Protein AF-A0A3M8CCP7-F1 (afdb_monomer_lite)

Sequence (89 aa):
MIGLGYGSVFPSFQAIAIKSAPNERRGLATGTYFLLLDTGMGVGSFVLGMIASAMNYSFMYVVSYYTLHHRRAVIRKKREGLQVLNQQG

Organism: NCBI:txid173959

Foldseek 3Di:
DCCPVVVVVVVVVLVVQLVVDDPVCSVVSNVVVVVCVVVCVVVVVVVVVVVCVVCVVVVVVVCVVVVVVVVVVVVVVVVVVVVVVVVVD

InterPro domains:
  IPR020846 Major facilitator superfamily domain [PS50850] (1-89)
  IPR036259 MFS transporter superfamily [G3DSA:1.20.1250.20] (1-68)
  IPR036259 MFS transporter superfamily [SSF103473] (2-64)
  IPR052714 Major Facilitator Superfamily Exporter [PTHR23531] (1-65)

Radius of gyration: 28.1 Å; chains: 1; bounding box: 53×24×79 Å

Structure (mmCIF, N/CA/C/O backbone):
data_AF-A0A3M8CCP7-F1
#
_entry.id   AF-A0A3M8CCP7-F1
#
loop_
_atom_site.group_PDB
_atom_site.id
_atom_site.type_symbol
_atom_site.label_atom_id
_atom_site.label_alt_id
_atom_site.label_comp_id
_atom_site.label_asym_id
_atom_site.label_entity_id
_atom_site.label_seq_id
_atom_site.pdbx_PDB_ins_code
_atom_site.Cartn_x
_atom_site.Cartn_y
_atom_site.Cartn_z
_atom_site.occupancy
_atom_site.B_iso_or_equiv
_atom_site.auth_seq_id
_atom_site.auth_comp_id
_atom_site.auth_asym_id
_atom_site.auth_atom_id
_atom_site.pdbx_PDB_model_num
ATOM 1 N N . MET A 1 1 ? -4.887 12.556 -6.016 1.00 44.56 1 MET A N 1
ATOM 2 C CA . MET A 1 1 ? -6.251 12.220 -5.552 1.00 44.56 1 MET A CA 1
ATOM 3 C C . MET A 1 1 ? -6.219 10.957 -4.697 1.00 44.56 1 MET A C 1
ATOM 5 O O . MET A 1 1 ? -6.669 9.911 -5.130 1.00 44.56 1 MET A O 1
ATOM 9 N N . ILE A 1 2 ? -5.639 11.046 -3.497 1.00 64.19 2 ILE A N 1
ATOM 10 C CA . ILE A 1 2 ? -5.660 9.963 -2.491 1.00 64.19 2 ILE A CA 1
ATOM 11 C C . ILE A 1 2 ? -6.459 10.414 -1.253 1.00 64.19 2 ILE A C 1
ATOM 13 O O . ILE A 1 2 ? -7.123 9.603 -0.621 1.00 64.19 2 ILE A O 1
ATOM 17 N N . GLY A 1 3 ? -6.500 11.723 -0.966 1.00 66.06 3 GLY A N 1
ATOM 18 C CA . GLY A 1 3 ? -7.119 12.272 0.247 1.00 66.06 3 GLY A CA 1
ATOM 19 C C . GLY A 1 3 ? -8.628 12.051 0.399 1.00 66.06 3 GLY A C 1
ATOM 20 O O . GLY A 1 3 ? -9.065 11.718 1.493 1.00 66.06 3 GLY A O 1
ATOM 21 N N . LEU A 1 4 ? -9.428 12.182 -0.668 1.00 71.56 4 LEU A N 1
ATOM 22 C CA . LEU A 1 4 ? -10.890 12.042 -0.554 1.00 71.56 4 LEU A CA 1
ATOM 23 C C . LEU A 1 4 ? -11.329 10.579 -0.398 1.00 71.56 4 LEU A C 1
ATOM 25 O O . LEU A 1 4 ? -12.105 10.260 0.493 1.00 71.56 4 LEU A O 1
ATOM 29 N N . GLY A 1 5 ? -10.794 9.673 -1.219 1.00 74.38 5 GLY A N 1
ATOM 30 C CA . GLY A 1 5 ? -11.142 8.251 -1.139 1.00 74.38 5 GLY A CA 1
ATOM 31 C C . GLY A 1 5 ? -10.607 7.591 0.132 1.00 74.38 5 GLY A C 1
ATOM 32 O O . GLY A 1 5 ? -11.352 6.946 0.861 1.00 74.38 5 GLY A O 1
ATOM 33 N N . TYR A 1 6 ? -9.328 7.797 0.444 1.00 75.38 6 TYR A N 1
ATOM 34 C CA . TYR A 1 6 ? -8.703 7.157 1.602 1.00 75.38 6 TYR A CA 1
ATOM 35 C C . TYR A 1 6 ? -9.233 7.726 2.930 1.00 75.38 6 TYR A C 1
ATOM 37 O O . TYR A 1 6 ? -9.481 6.976 3.873 1.00 75.38 6 TYR A O 1
ATOM 45 N N . GLY A 1 7 ? -9.488 9.040 2.976 1.00 74.56 7 GLY A N 1
ATOM 46 C CA . GLY A 1 7 ? -10.014 9.730 4.153 1.00 74.56 7 GLY A CA 1
ATOM 47 C C . GLY A 1 7 ? -11.471 9.404 4.483 1.00 74.56 7 GLY A C 1
ATOM 48 O O . GLY A 1 7 ? -11.834 9.449 5.651 1.00 74.56 7 GLY A O 1
ATOM 49 N N . SER A 1 8 ? -12.306 9.040 3.502 1.00 79.00 8 SER A N 1
ATOM 50 C CA . SER A 1 8 ? -13.695 8.618 3.758 1.00 79.00 8 SER A CA 1
ATOM 51 C C . SER A 1 8 ? -13.812 7.127 4.071 1.00 79.00 8 SER A C 1
ATOM 53 O O . SER A 1 8 ? -14.632 6.725 4.896 1.00 79.00 8 SER A O 1
ATOM 55 N N . VAL A 1 9 ? -12.987 6.293 3.438 1.00 82.56 9 VAL A N 1
ATOM 56 C CA . VAL A 1 9 ? -13.063 4.833 3.570 1.00 82.56 9 VAL A CA 1
ATOM 57 C C . VAL A 1 9 ? -12.549 4.364 4.934 1.00 82.56 9 VAL A C 1
ATOM 59 O O . VAL A 1 9 ? -13.196 3.541 5.579 1.00 82.56 9 VAL A O 1
ATOM 62 N N . PHE A 1 10 ? -11.444 4.935 5.419 1.00 82.12 10 PHE A N 1
ATOM 63 C CA . PHE A 1 10 ? -10.841 4.556 6.700 1.00 82.12 10 PHE A CA 1
ATOM 64 C C . PHE A 1 10 ? -11.778 4.729 7.922 1.00 82.12 10 PHE A C 1
ATOM 66 O O . PHE A 1 10 ? -12.017 3.743 8.625 1.00 82.12 10 PHE A O 1
ATOM 73 N N . PRO A 1 11 ? -12.390 5.907 8.171 1.00 81.81 11 PRO A N 1
ATOM 74 C CA . PRO A 1 11 ? -13.338 6.075 9.274 1.00 81.81 11 PRO A CA 1
ATOM 75 C C . PRO A 1 11 ? -14.648 5.307 9.053 1.00 81.81 11 PRO A C 1
ATOM 77 O O . PRO A 1 11 ? -15.270 4.884 10.025 1.00 81.81 11 PRO A O 1
ATOM 80 N N . SER A 1 12 ? -15.062 5.075 7.800 1.00 83.31 12 SER A N 1
ATOM 81 C CA . SER A 1 12 ? -16.246 4.254 7.506 1.00 83.31 12 SER A CA 1
ATOM 82 C C . SER A 1 12 ? -16.040 2.802 7.942 1.00 83.31 12 SER A C 1
ATOM 84 O O . SER A 1 12 ? -16.904 2.236 8.610 1.00 83.31 12 SER A O 1
ATOM 86 N N . PHE A 1 13 ? -14.879 2.209 7.643 1.00 82.56 13 PHE A N 1
ATOM 87 C CA . PHE A 1 13 ? -14.538 0.863 8.109 1.00 82.56 13 PHE A CA 1
ATOM 88 C C . PHE A 1 13 ? -14.412 0.787 9.630 1.00 82.56 13 PHE A C 1
ATOM 90 O O . PHE A 1 13 ? -14.963 -0.131 10.239 1.00 82.56 13 PHE A O 1
ATOM 97 N N . GLN A 1 14 ? -13.764 1.774 10.252 1.00 84.19 14 GLN A N 1
ATOM 98 C CA . GLN A 1 14 ? -13.674 1.852 11.709 1.00 84.19 14 GLN A CA 1
ATOM 99 C C . GLN A 1 14 ? -15.070 1.935 12.355 1.00 84.19 14 GLN A C 1
ATOM 101 O O . GLN A 1 14 ? -15.354 1.228 13.323 1.00 84.19 14 GLN A O 1
ATOM 106 N N . ALA A 1 15 ? -15.976 2.741 11.794 1.00 83.94 15 ALA A N 1
ATOM 107 C CA . ALA A 1 15 ? -17.348 2.872 12.278 1.00 83.94 15 ALA A CA 1
ATOM 108 C C . ALA A 1 15 ? -18.157 1.576 12.119 1.00 83.94 15 ALA A C 1
ATOM 110 O O . ALA A 1 15 ? -18.918 1.233 13.021 1.00 83.94 15 ALA A O 1
ATOM 111 N N . ILE A 1 16 ? -17.985 0.842 11.014 1.00 84.19 16 ILE A N 1
ATOM 112 C CA . ILE A 1 16 ? -18.613 -0.473 10.799 1.00 84.19 16 ILE A CA 1
ATOM 113 C C . ILE A 1 16 ? -18.106 -1.483 11.836 1.00 84.19 16 ILE A C 1
ATOM 115 O O . ILE A 1 16 ? -18.918 -2.160 12.465 1.00 84.19 16 ILE A O 1
ATOM 119 N N . ALA A 1 17 ? -16.792 -1.538 12.075 1.00 81.88 17 ALA A N 1
ATOM 120 C CA . ALA A 1 17 ? -16.195 -2.429 13.069 1.00 81.88 17 ALA A CA 1
ATOM 121 C C . ALA A 1 17 ? -16.717 -2.142 14.490 1.00 81.88 17 ALA A C 1
ATOM 123 O O . ALA A 1 17 ? -17.067 -3.064 15.225 1.00 81.88 17 ALA A O 1
ATOM 124 N N . ILE A 1 18 ? -16.850 -0.863 14.855 1.00 82.12 18 ILE A N 1
ATOM 125 C CA . ILE A 1 18 ? -17.389 -0.445 16.157 1.00 82.12 18 ILE A CA 1
ATOM 126 C C . ILE A 1 18 ? -18.904 -0.687 16.250 1.00 82.12 18 ILE A C 1
ATOM 128 O O . ILE A 1 18 ? -19.388 -1.104 17.303 1.00 82.12 18 ILE A O 1
ATOM 132 N N . LYS A 1 19 ? -19.669 -0.452 15.172 1.00 81.25 19 LYS A N 1
ATOM 133 C CA . LYS A 1 19 ? -21.122 -0.716 15.128 1.00 81.25 19 LYS A CA 1
ATOM 134 C C . LYS A 1 19 ? -21.459 -2.203 15.174 1.00 81.25 19 LYS A C 1
ATOM 136 O O . LYS A 1 19 ? -22.514 -2.550 15.691 1.00 81.25 19 LYS A O 1
ATOM 141 N N . SER A 1 20 ? -20.593 -3.061 14.640 1.00 79.00 20 SER A N 1
ATOM 142 C CA . SER A 1 20 ? -20.792 -4.513 14.642 1.00 79.00 20 SER A CA 1
ATOM 143 C C . SER A 1 20 ? -20.588 -5.147 16.025 1.00 79.00 20 SER A C 1
ATOM 145 O O . SER A 1 20 ? -20.879 -6.331 16.192 1.00 79.00 20 SER A O 1
ATOM 147 N N . ALA A 1 21 ? -20.089 -4.393 17.009 1.00 74.94 21 ALA A N 1
ATOM 148 C CA . ALA A 1 21 ? -19.828 -4.881 18.355 1.00 74.94 21 ALA A CA 1
ATOM 149 C C . ALA A 1 21 ? -20.853 -4.356 19.383 1.00 74.94 21 ALA A C 1
ATOM 151 O O . ALA A 1 21 ? -21.285 -3.202 19.293 1.00 74.94 21 ALA A O 1
ATOM 152 N N . PRO A 1 22 ? -21.209 -5.164 20.404 1.00 72.75 22 PRO A N 1
ATOM 153 C CA . PRO A 1 22 ? -22.069 -4.732 21.508 1.00 72.75 22 PRO A CA 1
ATOM 154 C C . PRO A 1 22 ? -21.526 -3.479 22.210 1.00 72.75 22 PRO A C 1
ATOM 156 O O . PRO A 1 22 ? -20.309 -3.320 22.330 1.00 72.75 22 PRO A O 1
ATOM 159 N N . ASN A 1 23 ? -22.415 -2.612 22.715 1.00 69.81 23 ASN A N 1
ATOM 160 C CA . ASN A 1 23 ? -22.056 -1.331 23.352 1.00 69.81 23 ASN A CA 1
ATOM 161 C C . ASN A 1 23 ? -20.9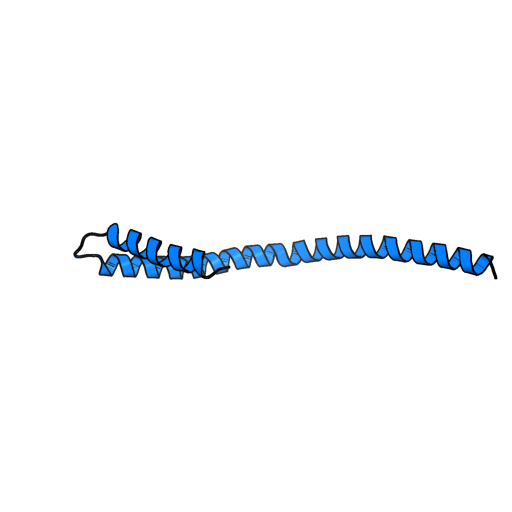62 -1.468 24.427 1.00 69.81 23 ASN A C 1
ATOM 163 O O . ASN A 1 23 ? -20.037 -0.659 24.446 1.00 69.81 23 ASN A O 1
ATOM 167 N N . GLU A 1 24 ? -21.012 -2.514 25.258 1.00 74.25 24 GLU A N 1
ATOM 168 C CA . GLU A 1 24 ? -20.019 -2.753 26.319 1.00 74.25 24 GLU A CA 1
ATOM 169 C C . GLU A 1 24 ? -18.648 -3.225 25.804 1.00 74.25 24 GLU A C 1
ATOM 171 O O . GLU A 1 24 ? -17.669 -3.206 26.545 1.00 74.25 24 GLU A O 1
ATOM 176 N N . ARG A 1 25 ? -18.541 -3.652 24.538 1.00 77.81 25 ARG A N 1
ATOM 177 C CA . ARG A 1 25 ? -17.322 -4.246 23.954 1.00 77.81 25 ARG A CA 1
ATOM 178 C C . ARG A 1 25 ? -16.732 -3.436 22.799 1.00 77.81 25 ARG A C 1
ATOM 180 O O . ARG A 1 25 ? -15.823 -3.906 22.119 1.00 77.81 25 ARG A O 1
ATOM 187 N N . ARG A 1 26 ? -17.180 -2.196 22.591 1.00 77.38 26 ARG A N 1
ATOM 188 C CA . ARG A 1 26 ? -16.657 -1.301 21.538 1.00 77.38 26 ARG A CA 1
ATOM 189 C C . ARG A 1 26 ? -15.148 -1.042 21.640 1.00 77.38 26 ARG A C 1
ATOM 191 O O . ARG A 1 26 ? -14.482 -0.900 20.615 1.00 77.38 26 ARG A O 1
ATOM 198 N N . GLY A 1 27 ? -14.604 -1.034 22.861 1.00 81.19 27 GLY A N 1
ATOM 199 C CA . GLY A 1 27 ? -13.159 -0.944 23.095 1.00 81.19 27 GLY A CA 1
ATOM 200 C C . GLY A 1 27 ? -12.399 -2.152 22.537 1.00 81.19 27 GLY A C 1
ATOM 201 O O . GLY A 1 27 ? -11.416 -1.982 21.821 1.00 81.19 27 GLY A O 1
ATOM 202 N N . LEU A 1 28 ? -12.915 -3.365 22.770 1.00 82.25 28 LEU A N 1
ATOM 203 C CA . LEU A 1 28 ? -12.363 -4.600 22.200 1.00 82.25 28 LEU A CA 1
ATOM 204 C C . LEU A 1 28 ? -12.452 -4.599 20.670 1.00 82.25 28 LEU A C 1
ATOM 206 O O . LEU A 1 28 ? -11.480 -4.941 20.009 1.00 82.25 28 LEU A O 1
ATOM 210 N N . ALA A 1 29 ? -13.572 -4.145 20.105 1.00 81.75 29 ALA A N 1
ATOM 211 C CA . ALA A 1 29 ? -13.754 -4.065 18.655 1.00 81.75 29 ALA A CA 1
ATOM 212 C C . ALA A 1 29 ? -12.762 -3.106 17.981 1.00 81.75 29 ALA A C 1
ATOM 214 O O . ALA A 1 29 ? -12.197 -3.423 16.936 1.00 81.75 29 ALA A O 1
ATOM 215 N N . THR A 1 30 ? -12.508 -1.955 18.609 1.00 83.75 30 THR A N 1
ATOM 216 C CA . THR A 1 30 ? -11.492 -0.998 18.149 1.00 83.75 30 THR A CA 1
ATOM 217 C C . THR A 1 30 ? -10.091 -1.607 18.217 1.00 83.75 30 THR A C 1
ATOM 219 O O . THR A 1 30 ? -9.316 -1.472 17.274 1.00 83.75 30 THR A O 1
ATOM 222 N N . GLY A 1 31 ? -9.782 -2.335 19.295 1.00 86.75 31 GLY A N 1
ATOM 223 C CA . GLY A 1 31 ? -8.516 -3.057 19.438 1.00 86.75 31 GLY A CA 1
ATOM 224 C C . GLY A 1 31 ? -8.322 -4.132 18.365 1.00 86.75 31 GLY A C 1
ATOM 225 O O . GLY A 1 31 ? -7.265 -4.194 17.745 1.00 86.75 31 GLY A O 1
ATOM 226 N N . THR A 1 32 ? -9.353 -4.933 18.077 1.00 87.56 32 THR A N 1
ATOM 227 C CA . THR A 1 32 ? -9.315 -5.931 16.996 1.00 87.56 32 THR A CA 1
ATOM 228 C C . THR A 1 32 ? -9.173 -5.278 15.622 1.00 87.56 32 THR A C 1
ATOM 230 O O . THR A 1 32 ? -8.437 -5.800 14.790 1.00 87.56 32 THR A O 1
ATOM 233 N N . TYR A 1 33 ? -9.815 -4.128 15.381 1.00 86.88 33 TYR A N 1
ATOM 234 C CA . TYR A 1 33 ? -9.651 -3.375 14.134 1.00 86.88 33 TYR A CA 1
ATOM 235 C C . TYR A 1 33 ? -8.201 -2.926 13.926 1.00 86.88 33 TYR A C 1
ATOM 237 O O . TYR A 1 33 ? -7.645 -3.175 12.860 1.00 86.88 33 TYR A O 1
ATOM 245 N N . PHE A 1 34 ? -7.566 -2.327 14.939 1.00 85.94 34 PHE A N 1
ATOM 246 C CA . PHE A 1 34 ? -6.159 -1.921 14.844 1.00 85.94 34 PHE A CA 1
ATOM 247 C C . PHE A 1 34 ? -5.217 -3.115 14.708 1.00 85.94 34 PHE A C 1
ATOM 249 O O . PHE A 1 34 ? -4.335 -3.098 13.858 1.00 85.94 34 PHE A O 1
ATOM 256 N N . LEU A 1 35 ? -5.458 -4.194 15.454 1.00 91.12 35 LEU A N 1
ATOM 257 C CA . LEU A 1 35 ? -4.671 -5.418 15.329 1.00 91.12 35 LEU A CA 1
ATOM 258 C C . LEU A 1 35 ? -4.744 -6.007 13.911 1.00 91.12 35 LEU A C 1
ATOM 260 O O . LEU A 1 35 ? -3.723 -6.408 13.353 1.00 91.12 35 LEU A O 1
ATOM 264 N N . LEU A 1 36 ? -5.940 -6.052 13.314 1.00 89.44 36 LEU A N 1
ATOM 265 C CA . LEU A 1 36 ? -6.136 -6.505 11.935 1.00 89.44 36 LEU A CA 1
ATOM 266 C C . LEU A 1 36 ? -5.507 -5.550 10.922 1.00 89.44 36 LEU A C 1
ATOM 268 O O . LEU A 1 36 ? -4.953 -6.013 9.929 1.00 89.44 36 LEU A O 1
ATOM 272 N N . LEU A 1 37 ? -5.577 -4.241 11.164 1.00 89.38 37 LEU A N 1
ATOM 273 C CA . LEU A 1 37 ? -4.956 -3.231 10.314 1.00 89.38 37 LEU A CA 1
ATOM 274 C C . LEU A 1 37 ? -3.429 -3.390 10.296 1.00 89.38 37 LEU A C 1
ATOM 276 O O . LEU A 1 37 ? -2.839 -3.448 9.218 1.00 89.38 37 LEU A O 1
ATOM 280 N N . ASP A 1 38 ? -2.806 -3.523 11.465 1.00 92.25 38 ASP A N 1
ATOM 281 C CA . ASP A 1 38 ? -1.355 -3.679 11.603 1.00 92.25 38 ASP A CA 1
ATOM 282 C C . ASP A 1 38 ? -0.885 -5.020 11.031 1.00 92.25 38 ASP A C 1
ATOM 284 O O . ASP A 1 38 ? 0.072 -5.078 10.255 1.00 92.25 38 ASP A O 1
ATOM 288 N N . THR A 1 39 ? -1.612 -6.102 11.331 1.00 94.31 39 THR A N 1
ATOM 289 C CA . THR A 1 39 ? -1.342 -7.428 10.753 1.00 94.31 39 THR A CA 1
ATOM 290 C C . THR A 1 39 ? -1.518 -7.403 9.237 1.00 94.31 39 THR A C 1
ATOM 292 O O . THR A 1 39 ? -0.693 -7.946 8.509 1.00 94.31 39 THR A O 1
ATOM 295 N N . GLY A 1 40 ? -2.558 -6.734 8.737 1.00 90.50 40 GLY A N 1
ATOM 296 C CA . GLY A 1 40 ? -2.828 -6.571 7.313 1.00 90.50 40 GLY A CA 1
ATOM 297 C C . GLY A 1 40 ? -1.746 -5.766 6.599 1.00 90.50 40 GLY A C 1
ATOM 298 O O . GLY A 1 40 ? -1.333 -6.151 5.508 1.00 90.50 40 GLY A O 1
ATOM 299 N N . MET A 1 41 ? -1.224 -4.703 7.217 1.00 90.88 41 MET A N 1
ATOM 300 C CA . MET A 1 41 ? -0.079 -3.965 6.679 1.00 90.88 41 MET A CA 1
ATOM 301 C C . MET A 1 41 ? 1.201 -4.804 6.685 1.00 90.88 41 MET A C 1
ATOM 303 O O . MET A 1 41 ? 1.921 -4.801 5.686 1.00 90.88 41 MET A O 1
ATOM 307 N N . GLY A 1 42 ? 1.472 -5.560 7.752 1.00 92.94 42 GLY A N 1
ATOM 308 C CA . GLY A 1 42 ? 2.635 -6.449 7.831 1.00 92.94 42 GLY A CA 1
ATOM 309 C C . GLY A 1 42 ? 2.586 -7.573 6.792 1.00 92.94 42 GLY A C 1
ATOM 310 O O . GLY A 1 42 ? 3.508 -7.729 5.991 1.00 92.94 42 GLY A O 1
ATOM 311 N N . VAL A 1 43 ? 1.476 -8.313 6.748 1.00 95.38 43 VAL A N 1
ATOM 312 C CA . VAL A 1 43 ? 1.247 -9.402 5.784 1.00 95.38 43 VAL A CA 1
ATOM 313 C C . VAL A 1 43 ? 1.179 -8.858 4.359 1.00 95.38 43 VAL A C 1
ATOM 315 O O . VAL A 1 43 ? 1.796 -9.419 3.458 1.00 95.38 43 VAL A O 1
ATOM 318 N N . GLY A 1 44 ? 0.483 -7.742 4.146 1.00 89.19 44 GLY A N 1
ATOM 319 C CA . GLY A 1 44 ? 0.385 -7.083 2.847 1.00 89.19 44 GLY A CA 1
ATOM 320 C C . GLY A 1 44 ? 1.749 -6.644 2.326 1.00 89.19 44 GLY A C 1
ATOM 321 O O . GLY A 1 44 ? 2.070 -6.922 1.175 1.00 89.19 44 GLY A O 1
ATOM 322 N N . SER A 1 45 ? 2.588 -6.047 3.175 1.00 91.12 45 SER A N 1
ATOM 323 C CA . SER A 1 45 ? 3.960 -5.663 2.814 1.00 91.12 45 SER A CA 1
ATOM 324 C C . SER A 1 45 ? 4.833 -6.878 2.510 1.00 91.12 45 SER A C 1
ATOM 326 O O . SER A 1 45 ? 5.618 -6.843 1.568 1.00 91.12 45 SER A O 1
ATOM 328 N N . PHE A 1 46 ? 4.673 -7.971 3.257 1.00 92.19 46 PHE A N 1
ATOM 329 C CA . PHE A 1 46 ? 5.386 -9.221 3.001 1.00 92.19 46 PHE A CA 1
ATOM 330 C C . PHE A 1 46 ? 4.989 -9.844 1.654 1.00 92.19 46 PHE A C 1
ATOM 332 O O . PHE A 1 46 ? 5.852 -10.181 0.843 1.00 92.19 46 PHE A O 1
ATOM 339 N N . VAL A 1 47 ? 3.687 -9.936 1.372 1.00 92.75 47 VAL A N 1
ATOM 340 C CA . VAL A 1 47 ? 3.160 -10.448 0.098 1.00 92.75 47 VAL A CA 1
ATOM 341 C C . VAL A 1 47 ? 3.567 -9.545 -1.065 1.00 92.75 47 VAL A C 1
ATOM 343 O O . VAL A 1 47 ? 4.079 -10.040 -2.068 1.00 92.75 47 VAL A O 1
ATOM 346 N N . LEU A 1 48 ? 3.415 -8.226 -0.925 1.00 87.00 48 LEU A N 1
ATOM 347 C CA . LEU A 1 48 ? 3.879 -7.255 -1.916 1.00 87.00 48 LEU A CA 1
ATOM 348 C C . LEU A 1 48 ? 5.392 -7.339 -2.120 1.00 87.00 48 LEU A C 1
ATOM 350 O O . LEU A 1 48 ? 5.840 -7.230 -3.253 1.00 87.00 48 LEU A O 1
ATOM 354 N N . GLY A 1 49 ? 6.174 -7.584 -1.069 1.00 86.19 49 GLY A N 1
ATOM 355 C CA . GLY A 1 49 ? 7.618 -7.796 -1.146 1.00 86.19 49 GLY A CA 1
ATOM 356 C C . GLY A 1 49 ? 7.991 -9.061 -1.919 1.00 86.19 49 GLY A C 1
ATOM 357 O O . GLY A 1 49 ? 8.896 -9.025 -2.751 1.00 86.19 49 GLY A O 1
ATOM 358 N N . MET A 1 50 ? 7.265 -10.165 -1.720 1.00 85.56 50 MET A N 1
ATOM 359 C CA . MET A 1 50 ? 7.444 -11.388 -2.514 1.00 85.56 50 MET A CA 1
ATOM 360 C C . MET A 1 50 ? 7.082 -11.171 -3.984 1.00 85.56 50 MET A C 1
ATOM 362 O O . MET A 1 50 ? 7.846 -11.560 -4.868 1.00 85.56 50 MET A O 1
ATOM 366 N N . ILE A 1 51 ? 5.955 -10.505 -4.250 1.00 84.31 51 ILE A N 1
ATOM 367 C CA . ILE A 1 51 ? 5.535 -10.141 -5.607 1.00 84.31 51 ILE A CA 1
ATOM 368 C C . ILE A 1 51 ? 6.582 -9.225 -6.245 1.00 84.31 51 ILE A C 1
ATOM 370 O O . ILE A 1 51 ? 7.030 -9.492 -7.354 1.00 84.31 51 ILE A O 1
ATOM 374 N N . ALA A 1 52 ? 7.036 -8.193 -5.535 1.00 83.06 52 ALA A N 1
ATOM 375 C CA . ALA A 1 52 ? 8.066 -7.275 -6.001 1.00 83.06 52 ALA A CA 1
ATOM 376 C C . ALA A 1 52 ? 9.392 -7.997 -6.273 1.00 83.06 52 ALA A C 1
ATOM 378 O O . ALA A 1 52 ? 10.032 -7.712 -7.277 1.00 83.06 52 ALA A O 1
ATOM 379 N N . SER A 1 53 ? 9.786 -8.963 -5.441 1.00 77.56 53 SER A N 1
ATOM 380 C CA . SER A 1 53 ? 10.989 -9.781 -5.644 1.00 77.56 53 SER A CA 1
ATOM 381 C C . SER A 1 53 ? 10.889 -10.657 -6.901 1.00 77.56 53 SER A C 1
ATOM 383 O O . SER A 1 53 ? 11.800 -10.663 -7.733 1.00 77.56 53 SER A O 1
ATOM 385 N N . ALA A 1 54 ? 9.749 -11.325 -7.102 1.00 72.25 54 ALA A N 1
ATOM 386 C CA . ALA A 1 54 ? 9.480 -12.117 -8.303 1.00 72.25 54 ALA A CA 1
ATOM 387 C C . ALA A 1 54 ? 9.382 -11.244 -9.571 1.00 72.25 54 ALA A C 1
ATOM 389 O O . ALA A 1 54 ? 9.839 -11.637 -10.652 1.00 72.25 54 ALA A O 1
ATOM 390 N N . MET A 1 55 ? 8.822 -10.039 -9.434 1.00 70.50 55 MET A N 1
ATOM 391 C CA . MET A 1 55 ? 8.730 -9.052 -10.504 1.00 70.50 55 MET A CA 1
ATOM 392 C C . MET A 1 55 ? 10.088 -8.432 -10.828 1.00 70.50 55 MET A C 1
ATOM 394 O O . MET A 1 55 ? 10.365 -8.250 -12.001 1.00 70.50 55 MET A O 1
ATOM 398 N N . ASN A 1 56 ? 10.963 -8.150 -9.861 1.00 69.69 56 ASN A N 1
ATOM 399 C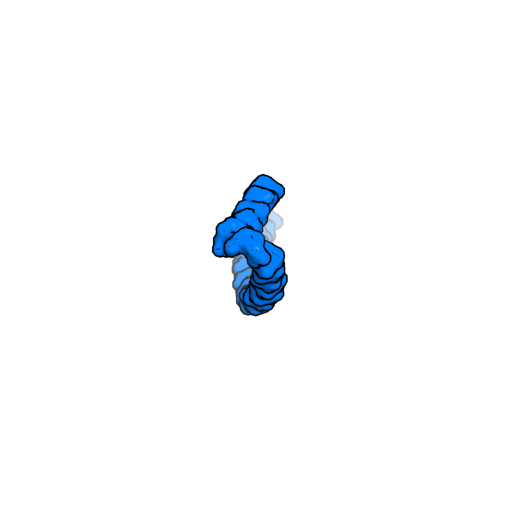 CA . ASN A 1 56 ? 12.201 -7.402 -10.099 1.00 69.69 56 ASN A CA 1
ATOM 400 C C . ASN A 1 56 ? 13.140 -8.120 -11.087 1.00 69.69 56 ASN A C 1
ATOM 402 O O . ASN A 1 56 ? 13.586 -7.520 -12.061 1.00 69.69 56 ASN A O 1
ATOM 406 N N . TYR A 1 57 ? 13.367 -9.429 -10.925 1.00 66.44 57 TYR A N 1
ATOM 407 C CA . TYR A 1 57 ? 14.221 -10.181 -11.854 1.00 66.44 57 TYR A CA 1
ATOM 408 C C . TYR A 1 57 ? 13.549 -10.431 -13.209 1.00 66.44 57 TYR A C 1
ATOM 410 O O . TYR A 1 57 ? 14.150 -10.173 -14.253 1.00 66.44 57 TYR A O 1
ATOM 418 N N . SER A 1 58 ? 12.289 -10.875 -13.214 1.00 68.88 58 SER A N 1
ATOM 419 C CA . SER A 1 58 ? 11.547 -11.158 -14.453 1.00 68.88 58 SER A CA 1
ATOM 420 C C . SER A 1 58 ? 11.339 -9.894 -15.297 1.00 68.88 58 SER A C 1
ATOM 422 O O . SER A 1 58 ? 11.518 -9.910 -16.515 1.00 68.88 58 SER A O 1
ATOM 424 N N . PHE A 1 59 ? 11.024 -8.771 -14.651 1.00 71.69 59 PHE A N 1
ATOM 425 C CA . PHE A 1 59 ? 10.843 -7.474 -15.295 1.00 71.69 59 PHE A CA 1
ATOM 426 C C . PHE A 1 59 ? 12.164 -6.925 -15.831 1.00 71.69 59 PHE A C 1
ATOM 428 O O . PHE A 1 59 ? 12.185 -6.421 -16.951 1.00 71.69 59 PHE A O 1
ATOM 435 N N . MET A 1 60 ? 13.278 -7.081 -15.104 1.00 71.19 60 MET A N 1
ATOM 436 C CA . MET A 1 60 ? 14.586 -6.643 -15.598 1.00 71.19 60 MET A CA 1
ATOM 437 C C . MET A 1 60 ? 14.976 -7.379 -16.888 1.00 71.19 60 MET A C 1
ATOM 439 O O . MET A 1 60 ? 15.386 -6.733 -17.852 1.00 71.19 60 MET A O 1
ATOM 443 N N . TYR A 1 61 ? 14.758 -8.699 -16.964 1.00 76.25 61 TYR A N 1
ATOM 444 C CA . TYR A 1 61 ? 15.005 -9.472 -18.190 1.00 76.25 61 TYR A CA 1
ATOM 445 C C . TYR A 1 61 ? 14.112 -9.040 -19.360 1.00 76.25 61 TYR A C 1
ATOM 447 O O . TYR A 1 61 ? 14.607 -8.856 -20.475 1.00 76.25 61 TYR A O 1
ATOM 455 N N . VAL A 1 62 ? 12.815 -8.826 -19.120 1.00 76.44 62 VAL A N 1
ATOM 456 C CA . VAL A 1 62 ? 11.874 -8.364 -20.154 1.00 76.44 62 VAL A CA 1
ATOM 457 C C . VAL A 1 62 ? 12.253 -6.965 -20.646 1.00 76.44 62 VAL A C 1
ATOM 459 O O . VAL A 1 62 ? 12.352 -6.741 -21.854 1.00 76.44 62 VAL A O 1
ATOM 462 N N . VAL A 1 63 ? 12.551 -6.034 -19.739 1.00 79.38 63 VAL A N 1
ATOM 463 C CA . VAL A 1 63 ? 12.978 -4.673 -20.087 1.00 79.38 63 VAL A CA 1
ATOM 464 C C . VAL A 1 63 ? 14.286 -4.697 -20.874 1.00 79.38 63 VAL A C 1
ATOM 466 O O . VAL A 1 63 ? 14.377 -4.033 -21.908 1.00 79.38 63 VAL A O 1
ATOM 469 N N . SER A 1 64 ? 15.287 -5.479 -20.459 1.00 76.38 64 SER A N 1
ATOM 470 C CA . SER A 1 64 ? 16.539 -5.618 -21.212 1.00 76.38 64 SER A CA 1
ATOM 471 C C . SER A 1 64 ? 16.312 -6.196 -22.611 1.00 76.38 64 SER A C 1
ATOM 473 O O . SER A 1 64 ? 16.886 -5.678 -23.570 1.00 76.38 64 SER A O 1
ATOM 475 N N . TYR A 1 65 ? 15.442 -7.201 -22.758 1.00 80.94 65 TYR A N 1
ATOM 476 C CA . TYR A 1 65 ? 15.085 -7.771 -24.060 1.00 80.94 65 TYR A CA 1
ATOM 477 C C . TYR A 1 65 ? 14.432 -6.732 -24.986 1.00 80.94 65 TYR A C 1
ATOM 479 O O . TYR A 1 65 ? 14.924 -6.505 -26.096 1.00 80.94 65 TYR A O 1
ATOM 487 N N . TYR A 1 66 ? 13.385 -6.039 -24.525 1.00 83.50 66 TYR A N 1
ATOM 488 C CA . TYR A 1 66 ? 12.700 -5.003 -25.310 1.00 83.50 66 TYR A CA 1
ATOM 489 C C . TYR A 1 66 ? 13.636 -3.845 -25.673 1.00 83.50 66 TYR A C 1
ATOM 491 O O . TYR A 1 66 ? 13.686 -3.416 -26.828 1.00 83.50 66 TYR A O 1
ATOM 499 N N . THR A 1 67 ? 14.436 -3.373 -24.713 1.00 82.19 67 THR A N 1
ATOM 500 C CA . THR A 1 67 ? 15.379 -2.263 -24.922 1.00 82.19 67 THR A CA 1
ATOM 501 C C . THR A 1 67 ? 16.466 -2.644 -25.927 1.00 82.19 67 THR A C 1
ATOM 503 O O . THR A 1 67 ? 16.824 -1.844 -26.795 1.00 82.19 67 THR A O 1
ATOM 506 N N . LEU A 1 68 ? 16.976 -3.878 -25.863 1.00 78.38 68 LEU A N 1
ATOM 507 C CA . LEU A 1 68 ? 17.974 -4.375 -26.805 1.00 78.38 68 LEU A CA 1
ATOM 508 C C . LEU A 1 68 ? 17.387 -4.536 -28.211 1.00 78.38 68 LEU A C 1
ATOM 510 O O . LEU A 1 68 ? 18.029 -4.131 -29.183 1.00 78.38 68 LEU A O 1
ATOM 514 N N . HIS A 1 69 ? 16.168 -5.067 -28.338 1.00 74.56 69 HIS A N 1
ATOM 515 C CA . HIS A 1 69 ? 15.505 -5.205 -29.634 1.00 74.56 69 HIS A CA 1
ATOM 516 C C . HIS A 1 69 ? 15.232 -3.833 -30.272 1.00 74.56 69 HIS A C 1
ATOM 518 O O . HIS A 1 69 ? 15.516 -3.620 -31.455 1.00 74.56 69 HIS A O 1
ATOM 524 N N . HIS A 1 70 ? 14.789 -2.862 -29.470 1.00 71.38 70 HIS A N 1
ATOM 525 C CA . HIS A 1 70 ? 14.545 -1.500 -29.933 1.00 71.38 70 HIS A CA 1
ATOM 526 C C . HIS A 1 70 ? 15.841 -0.786 -30.355 1.00 71.38 70 HIS A C 1
ATOM 528 O O . HIS A 1 70 ? 15.871 -0.102 -31.381 1.00 71.38 70 HIS A O 1
ATOM 534 N N . ARG A 1 71 ? 16.945 -0.983 -29.621 1.00 67.88 71 ARG A N 1
ATOM 535 C CA . ARG A 1 71 ? 18.263 -0.419 -29.968 1.00 67.88 71 ARG A CA 1
ATOM 536 C C . ARG A 1 71 ? 18.877 -1.060 -31.213 1.00 67.88 71 ARG A C 1
ATOM 538 O O . ARG A 1 71 ? 19.491 -0.356 -32.013 1.00 67.88 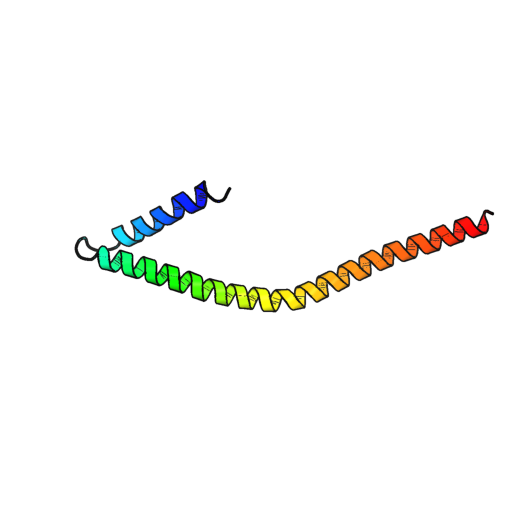71 ARG A O 1
ATOM 545 N N . ARG A 1 72 ? 18.674 -2.365 -31.427 1.00 63.50 72 ARG A N 1
ATOM 54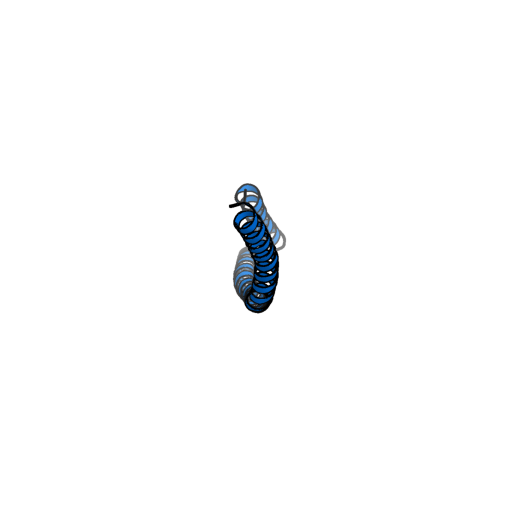6 C CA . ARG A 1 72 ? 19.144 -3.076 -32.632 1.00 63.50 72 ARG A CA 1
ATOM 547 C C . ARG A 1 72 ? 18.487 -2.547 -33.910 1.00 63.50 72 ARG A C 1
ATOM 549 O O . ARG A 1 72 ? 19.178 -2.392 -34.915 1.00 63.50 72 ARG A O 1
ATOM 556 N N . ALA A 1 73 ? 17.196 -2.209 -33.866 1.00 65.69 73 ALA A N 1
ATOM 557 C CA . ALA A 1 73 ? 16.494 -1.607 -35.002 1.00 65.69 73 ALA A CA 1
ATOM 558 C C . ALA A 1 73 ? 17.038 -0.207 -35.359 1.00 65.69 73 ALA A C 1
ATOM 560 O O . ALA A 1 73 ? 17.210 0.111 -36.535 1.00 65.69 73 ALA A O 1
ATOM 561 N N . VAL A 1 74 ? 17.380 0.602 -34.350 1.00 66.00 74 VAL A N 1
ATOM 562 C CA . VAL A 1 74 ? 17.909 1.965 -34.543 1.00 66.00 74 VAL A CA 1
ATOM 563 C C . VAL A 1 74 ? 19.341 1.954 -35.092 1.00 66.00 74 VAL A C 1
ATOM 565 O O . VAL A 1 74 ? 19.656 2.715 -36.007 1.00 66.00 74 VAL A O 1
ATOM 568 N N . ILE A 1 75 ? 20.211 1.070 -34.589 1.00 68.19 75 ILE A N 1
ATOM 569 C CA . ILE A 1 75 ? 21.611 0.983 -35.047 1.00 68.19 75 ILE A CA 1
ATOM 570 C C . ILE A 1 75 ? 21.696 0.485 -36.497 1.00 68.19 75 ILE A C 1
ATOM 572 O O . ILE A 1 75 ? 22.537 0.973 -37.255 1.00 68.19 75 ILE A O 1
ATOM 576 N N . ARG A 1 76 ? 20.811 -0.436 -36.904 1.00 65.62 76 ARG A N 1
ATOM 577 C CA . ARG A 1 76 ? 20.762 -0.938 -38.286 1.00 65.62 76 ARG A CA 1
ATOM 578 C C . ARG A 1 76 ? 20.422 0.178 -39.278 1.00 65.62 76 ARG A C 1
ATOM 580 O O . ARG A 1 76 ? 21.174 0.390 -40.223 1.00 65.62 76 ARG A O 1
ATOM 587 N N . LYS A 1 77 ? 19.400 0.986 -38.972 1.00 63.97 77 LYS A N 1
ATOM 588 C CA . LYS A 1 77 ? 18.993 2.130 -39.806 1.00 63.97 77 LYS A CA 1
ATOM 589 C C . LYS A 1 77 ? 20.084 3.208 -39.907 1.00 63.97 77 LYS A C 1
ATOM 591 O O . LYS A 1 77 ? 20.256 3.828 -40.952 1.00 63.97 77 LYS A O 1
ATOM 596 N N . LYS A 1 78 ? 20.857 3.409 -38.830 1.00 70.62 78 LYS A N 1
ATOM 597 C CA . LYS A 1 78 ? 21.977 4.364 -38.809 1.00 70.62 78 LYS A CA 1
ATOM 598 C C . LYS A 1 78 ? 23.154 3.912 -39.683 1.00 70.62 78 LYS A C 1
ATOM 600 O O . LYS A 1 78 ? 23.759 4.755 -40.335 1.00 70.62 78 LYS A O 1
ATOM 605 N N . ARG A 1 79 ? 23.466 2.609 -39.730 1.00 63.78 79 ARG A N 1
ATOM 606 C CA . ARG A 1 79 ? 24.506 2.066 -40.629 1.00 63.78 79 ARG A CA 1
ATOM 607 C C . ARG A 1 79 ? 24.103 2.134 -42.093 1.00 63.78 79 ARG A C 1
ATOM 609 O O . ARG A 1 79 ? 24.938 2.496 -42.910 1.00 63.78 79 ARG A O 1
ATOM 616 N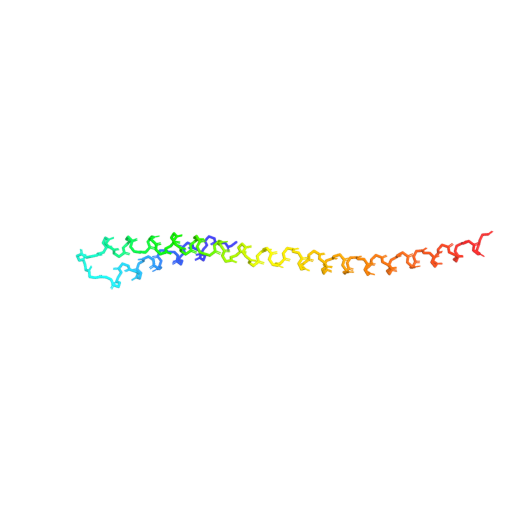 N . GLU A 1 80 ? 22.848 1.825 -42.400 1.00 70.69 80 GLU A N 1
ATOM 617 C CA . GLU A 1 80 ? 22.330 1.908 -43.767 1.00 70.69 80 GLU A CA 1
ATOM 618 C C . GLU A 1 80 ? 22.430 3.349 -44.289 1.00 70.69 80 GLU A C 1
ATOM 620 O O . GLU A 1 80 ? 23.042 3.564 -45.327 1.00 70.69 80 GLU A O 1
ATOM 625 N N . GLY A 1 81 ? 21.982 4.353 -43.522 1.00 67.94 81 GLY A N 1
ATOM 626 C CA . GLY A 1 81 ? 22.104 5.767 -43.916 1.00 67.94 81 GLY A CA 1
ATOM 627 C C . GLY A 1 81 ? 23.547 6.276 -44.056 1.00 67.94 81 GLY A C 1
ATOM 628 O O . GLY A 1 81 ? 23.830 7.086 -44.935 1.00 67.94 81 GLY A O 1
ATOM 629 N N . LEU A 1 82 ? 24.477 5.775 -43.233 1.00 68.94 82 LEU A N 1
ATOM 630 C CA . LEU A 1 82 ? 25.909 6.092 -43.343 1.00 68.94 82 LEU A CA 1
ATOM 631 C C . LEU A 1 82 ? 26.546 5.512 -44.614 1.00 68.94 82 LEU A C 1
ATOM 633 O O . LEU A 1 82 ? 27.442 6.136 -45.175 1.00 68.94 82 LEU A O 1
ATOM 637 N N . GLN A 1 83 ? 26.080 4.354 -45.090 1.00 69.38 83 GLN A N 1
ATOM 638 C CA . GLN A 1 83 ? 26.564 3.777 -46.346 1.00 69.38 83 GLN A CA 1
ATOM 639 C C . GLN A 1 83 ? 26.051 4.537 -47.574 1.00 69.38 83 GLN A C 1
ATOM 641 O O . GLN A 1 83 ? 26.818 4.710 -48.516 1.00 69.38 83 GLN A O 1
ATOM 646 N N . VAL A 1 84 ? 24.814 5.053 -47.548 1.00 69.00 84 VAL A N 1
ATOM 647 C CA . VAL A 1 84 ? 24.286 5.874 -48.657 1.00 69.00 84 VAL A CA 1
ATOM 648 C C . VAL A 1 84 ? 25.018 7.218 -48.759 1.00 69.00 84 VAL A C 1
ATOM 650 O O . VAL A 1 84 ? 25.337 7.656 -49.859 1.00 69.00 84 VAL A O 1
ATOM 653 N N . LEU A 1 85 ? 25.355 7.844 -47.624 1.00 70.38 85 LEU A N 1
ATOM 654 C CA . LEU A 1 85 ? 26.127 9.096 -47.603 1.00 70.38 85 LEU A CA 1
ATOM 655 C C . LEU A 1 85 ? 27.571 8.916 -48.104 1.00 70.38 85 LEU A C 1
ATOM 657 O O . LEU A 1 85 ? 28.082 9.794 -48.787 1.00 70.38 85 LEU A O 1
ATOM 661 N N . ASN A 1 86 ?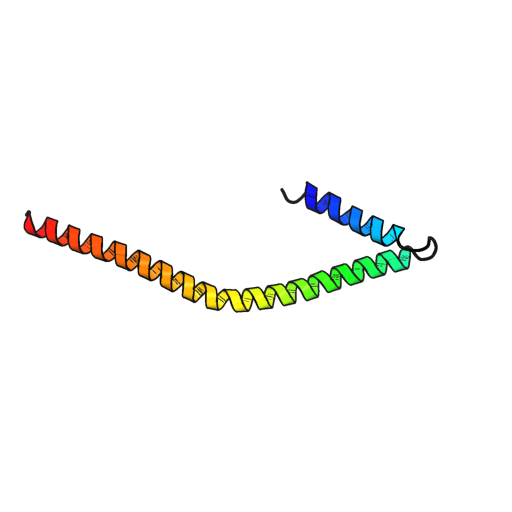 28.213 7.777 -47.818 1.00 65.19 86 ASN A N 1
ATOM 662 C CA . ASN A 1 86 ? 29.573 7.480 -48.292 1.00 65.19 86 ASN A CA 1
ATOM 663 C C . ASN A 1 86 ? 29.637 7.079 -49.781 1.00 65.19 86 ASN A C 1
ATOM 665 O O . ASN A 1 86 ? 30.723 6.976 -50.334 1.00 65.19 86 ASN A O 1
ATOM 669 N N . GLN A 1 87 ? 28.496 6.809 -50.422 1.00 67.50 87 GLN A N 1
ATOM 670 C CA . GLN A 1 87 ? 28.417 6.565 -51.869 1.00 67.50 87 GLN A CA 1
ATOM 671 C C . GLN A 1 87 ? 28.085 7.831 -52.680 1.00 67.50 87 GLN A C 1
ATOM 673 O O . GLN A 1 87 ? 28.136 7.780 -53.905 1.00 67.50 87 GLN A O 1
ATOM 678 N N . GLN A 1 88 ? 27.723 8.941 -52.024 1.00 60.41 88 GLN A N 1
ATOM 679 C CA . GLN A 1 88 ? 27.312 10.194 -52.678 1.00 60.41 88 GLN A CA 1
ATOM 680 C C . GLN A 1 88 ? 28.338 11.340 -52.585 1.00 60.41 88 GLN A C 1
ATOM 682 O O . GLN A 1 88 ? 28.065 12.417 -53.113 1.00 60.41 88 GLN A O 1
ATOM 687 N N . GLY A 1 89 ? 29.486 11.134 -51.933 1.00 51.25 89 GLY A N 1
ATOM 688 C CA . GLY A 1 89 ? 30.624 12.066 -51.918 1.00 51.25 89 GLY A CA 1
ATOM 689 C C . GLY A 1 89 ? 31.803 11.498 -52.687 1.00 51.25 89 GLY A C 1
ATOM 690 O O . GLY A 1 89 ? 32.534 12.310 -53.292 1.00 51.25 89 GLY A O 1
#

pLDDT: mean 77.33, std 9.85, range [44.56, 95.38]

Secondary structure (DSSP, 8-state):
--HHHHHHHHHHHHHHHHHTS-GGGHHHHHHHHHHHHHHHHHHHHHHHHHHHHHHHHHHHHHHHHHHHHHHHHHHHHHHHHHHHHHT--